Protein AF-A0A0D2ZWW5-F1 (afdb_monomer)

Foldseek 3Di:
DDDDAAEEEQEQCVDPVNVVVVVVCVVVVHHYHYDHPPD

Sequence (39 aa):
MNGGGKVVCVTGASGYIASWIVKLLLLRGYTVKATVRDP

Nearest PDB structures (foldseek):
  6aqz-assembly3_F  TM=6.317E-01  e=4.825E-01  Naegleria fowleri
  8oy0-assembly1_B  TM=7.276E-01  e=2.589E+00  Acinetobacter baumannii ATCC 17978
  8oy0-assembly1_A  TM=7.305E-01  e=2.777E+00  Acinetobacter baumannii ATCC 17978
  8oy0-assembly1_D  TM=7.317E-01  e=2.978E+00  Acinetobacter baumannii ATCC 17978
  8oy0-assembly1_C  TM=7.350E-01  e=3.194E+00  Acinetobacter baumannii ATCC 17978

Mean predicted aligned error: 4.67 Å

Organism: NCBI:txid109376

Secondary structure (DSSP, 8-state):
--SPPPEEEEETTTSHHHHHHHHHHHHTT-EEEEE-S--

InterPro domains:
  IPR036291 NAD(P)-binding domain superfamily [SSF51735] (4-39)
  IPR050425 NAD(P)-dependent dehydratase-like [PTHR10366] (7-37)

Solvent-accessible surface area (backbone atoms only — not comparable to full-atom values): 2470 Å² total; per-residue (Å²): 142,84,73,83,61,61,73,44,80,39,74,50,32,83,36,81,67,38,39,52,52,53,53,55,40,47,75,72,61,35,44,75,48,70,38,58,96,78,128

Radius of gyration: 10.87 Å; Cα contacts (8 Å, |Δi|>4): 47; chains: 1; bounding box: 26×11×33 Å

pLDDT: mean 89.64, std 13.89, range [47.53, 97.5]

Structure 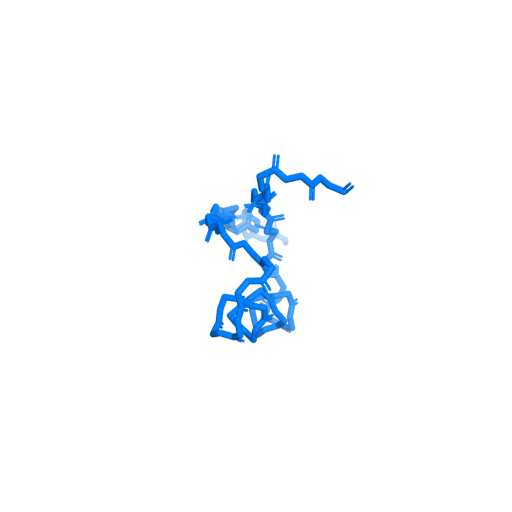(mmCIF, N/CA/C/O backbone):
data_AF-A0A0D2ZWW5-F1
#
_entry.id   AF-A0A0D2ZWW5-F1
#
loop_
_atom_site.group_PDB
_atom_site.id
_atom_site.type_symbol
_atom_site.label_atom_id
_atom_site.label_alt_id
_atom_site.label_comp_id
_atom_site.label_asym_id
_atom_site.label_entity_id
_atom_site.label_seq_id
_atom_site.pdbx_PDB_ins_code
_atom_site.Cartn_x
_atom_site.Cartn_y
_atom_site.Cartn_z
_atom_site.occupancy
_atom_site.B_iso_or_equiv
_atom_site.auth_seq_id
_atom_site.auth_comp_id
_atom_site.auth_asym_id
_atom_site.auth_atom_id
_atom_site.pdbx_PDB_model_num
ATOM 1 N N . MET A 1 1 ? -15.948 -0.617 19.627 1.00 47.53 1 MET A N 1
ATOM 2 C CA . MET A 1 1 ? -15.440 -0.575 18.236 1.00 47.53 1 MET A CA 1
ATOM 3 C C . MET A 1 1 ? -15.411 0.889 17.812 1.00 47.53 1 MET A C 1
ATOM 5 O O . MET A 1 1 ? -16.400 1.384 17.298 1.00 47.53 1 MET A O 1
ATOM 9 N N . ASN A 1 2 ? -14.367 1.633 18.179 1.00 48.34 2 ASN A N 1
ATOM 10 C CA . ASN A 1 2 ? -14.334 3.091 18.017 1.00 48.34 2 ASN A CA 1
ATOM 11 C C . ASN A 1 2 ? -13.150 3.472 17.112 1.00 48.34 2 ASN A C 1
ATOM 13 O O . ASN A 1 2 ? -12.021 3.093 17.411 1.00 48.34 2 ASN A O 1
ATOM 17 N N . GLY A 1 3 ? -13.439 4.163 16.004 1.00 49.81 3 GLY A N 1
ATOM 18 C CA . GLY A 1 3 ? -12.469 4.646 15.017 1.00 49.81 3 GLY A CA 1
ATOM 19 C C . GLY A 1 3 ? -12.533 3.872 13.702 1.00 49.81 3 GLY A C 1
ATOM 20 O O . GLY A 1 3 ? -11.924 2.815 13.581 1.00 49.81 3 GLY A O 1
ATOM 21 N N . GLY A 1 4 ? -13.261 4.388 12.704 1.00 60.62 4 GLY A N 1
ATOM 22 C CA . GLY A 1 4 ? -13.221 3.839 11.345 1.00 60.62 4 GLY A CA 1
ATOM 23 C C . GLY A 1 4 ? -11.766 3.700 10.892 1.00 60.62 4 GLY A C 1
ATOM 24 O O . GLY A 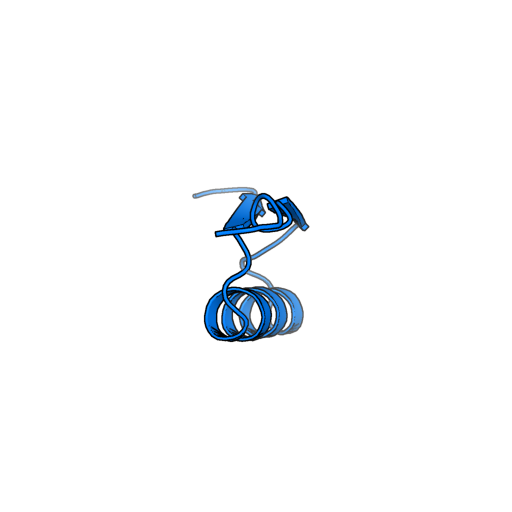1 4 ? -11.033 4.690 10.897 1.00 60.62 4 GLY A O 1
ATOM 25 N N . GLY A 1 5 ? -11.335 2.467 10.599 1.00 68.75 5 GLY A N 1
ATOM 26 C CA . GLY A 1 5 ? -9.948 2.161 10.254 1.00 68.75 5 GLY A CA 1
ATOM 27 C C .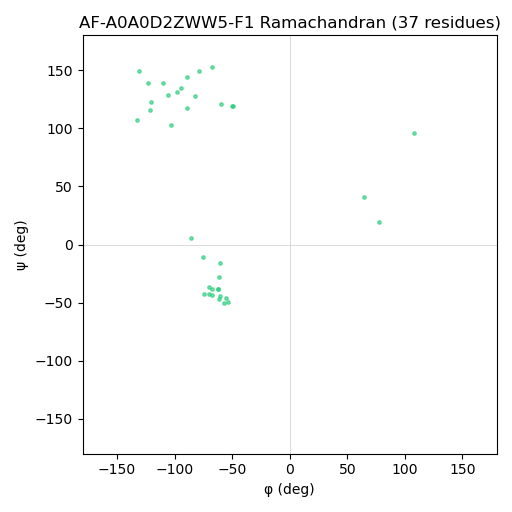 GLY A 1 5 ? -9.465 3.127 9.181 1.00 68.75 5 GLY A C 1
ATOM 28 O O . GLY A 1 5 ? -10.086 3.233 8.123 1.00 68.75 5 GLY A O 1
ATOM 29 N N . LYS A 1 6 ? -8.422 3.907 9.487 1.00 83.44 6 LYS A N 1
ATOM 30 C CA . LYS A 1 6 ? -8.006 5.001 8.609 1.00 83.44 6 LYS A CA 1
ATOM 31 C C . LYS A 1 6 ? -7.651 4.431 7.239 1.00 83.44 6 LYS A C 1
ATOM 33 O O . LYS A 1 6 ? -6.789 3.559 7.125 1.00 83.44 6 LYS A O 1
ATOM 38 N N . VAL A 1 7 ? -8.353 4.908 6.215 1.00 93.19 7 VAL A N 1
ATOM 39 C CA . VAL A 1 7 ? -8.103 4.518 4.829 1.00 93.19 7 VAL A CA 1
ATOM 40 C C . VAL A 1 7 ? -6.949 5.362 4.308 1.00 93.19 7 VAL A C 1
ATOM 42 O O . VAL A 1 7 ? -6.974 6.586 4.421 1.00 93.19 7 VAL A O 1
ATOM 45 N N . VAL A 1 8 ? -5.933 4.711 3.751 1.00 93.94 8 VAL A N 1
ATOM 46 C CA . VAL A 1 8 ? -4.730 5.365 3.222 1.00 93.94 8 VAL A CA 1
ATOM 47 C C . VAL A 1 8 ? -4.539 4.999 1.755 1.00 93.94 8 VAL A C 1
ATOM 49 O O . VAL A 1 8 ? -4.751 3.851 1.369 1.00 93.94 8 VAL A O 1
ATOM 52 N N . CYS A 1 9 ? -4.157 5.977 0.933 1.00 95.31 9 CYS A N 1
ATOM 53 C CA . CYS A 1 9 ? -3.843 5.764 -0.478 1.00 95.31 9 CYS A CA 1
ATOM 54 C C . CYS A 1 9 ? -2.324 5.646 -0.657 1.00 95.31 9 CYS A C 1
ATOM 56 O O . CYS A 1 9 ? -1.583 6.484 -0.143 1.00 95.31 9 CYS A O 1
ATOM 58 N N . VAL A 1 10 ? -1.865 4.617 -1.369 1.00 96.06 10 VAL A N 1
ATOM 59 C CA . VAL A 1 10 ? -0.453 4.402 -1.708 1.00 96.06 10 VAL A CA 1
ATOM 60 C C . VAL A 1 10 ? -0.323 4.354 -3.223 1.00 96.06 10 VAL A C 1
ATOM 62 O O . VAL A 1 10 ? -0.857 3.452 -3.868 1.00 96.06 10 VAL A O 1
ATOM 65 N N . THR A 1 11 ? 0.392 5.319 -3.792 1.00 96.31 11 THR A N 1
ATOM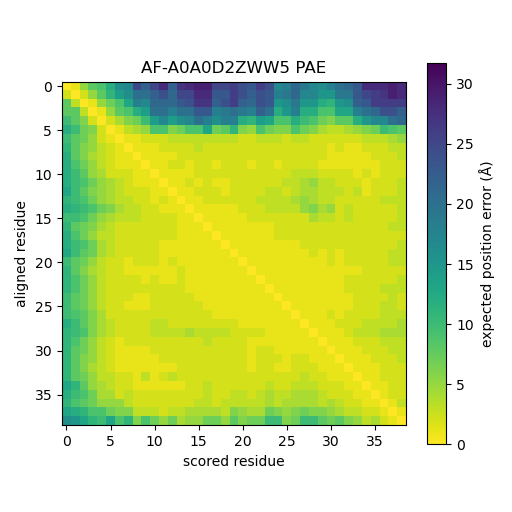 66 C CA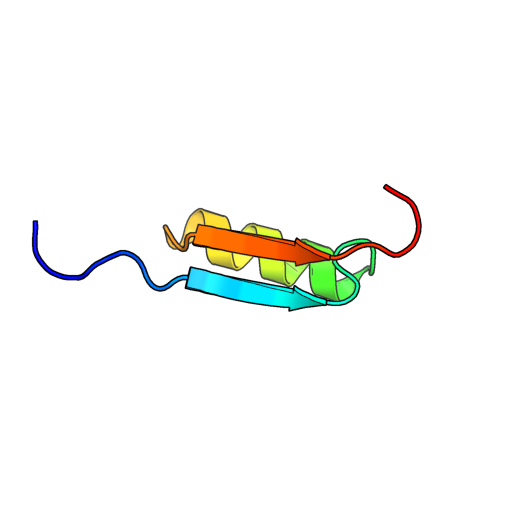 . THR A 1 11 ? 0.661 5.371 -5.229 1.00 96.31 11 THR A CA 1
ATOM 67 C C . THR A 1 11 ? 1.935 4.612 -5.579 1.00 96.31 11 THR A C 1
ATOM 69 O O . THR A 1 11 ? 2.895 4.599 -4.811 1.00 96.31 11 THR A O 1
ATOM 72 N N . GLY A 1 12 ? 1.944 3.948 -6.738 1.00 96.00 12 GLY A N 1
ATOM 73 C CA . GLY A 1 12 ? 3.100 3.164 -7.179 1.00 96.00 12 GLY A CA 1
ATOM 74 C C . GLY A 1 12 ? 3.385 1.970 -6.267 1.00 96.00 12 GLY A C 1
ATOM 75 O O . GLY A 1 12 ? 4.542 1.686 -5.970 1.00 96.00 12 GLY A O 1
ATOM 76 N N . ALA A 1 13 ? 2.340 1.274 -5.810 1.00 96.44 13 ALA A N 1
ATOM 77 C CA . ALA A 1 13 ? 2.438 0.196 -4.822 1.00 96.44 13 ALA A CA 1
ATOM 78 C C . ALA A 1 13 ? 3.302 -1.005 -5.261 1.00 96.44 13 ALA A C 1
ATOM 80 O O . ALA A 1 13 ? 3.730 -1.786 -4.415 1.00 96.44 13 ALA A O 1
ATOM 81 N N . SER A 1 14 ? 3.599 -1.125 -6.559 1.00 95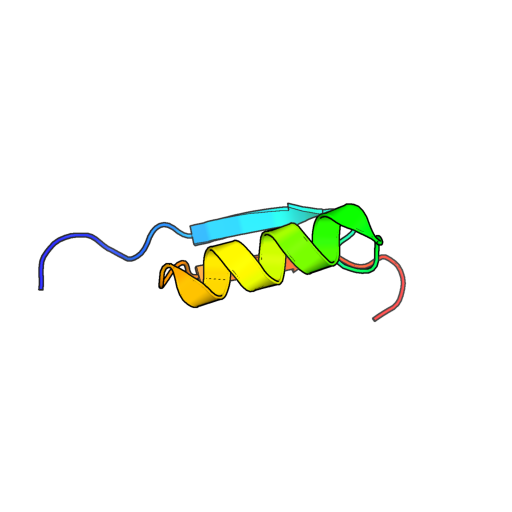.00 14 SER A N 1
ATOM 82 C CA . SER A 1 14 ? 4.539 -2.101 -7.121 1.00 95.00 14 SER A CA 1
ATOM 83 C C . SER A 1 14 ? 6.016 -1.749 -6.891 1.00 95.00 14 SER A C 1
ATOM 85 O O . SER A 1 14 ? 6.890 -2.578 -7.133 1.00 95.00 14 SER A O 1
ATOM 87 N N . GLY A 1 15 ? 6.325 -0.536 -6.424 1.00 96.19 15 GLY A N 1
ATOM 88 C CA . GLY A 1 15 ? 7.691 -0.113 -6.131 1.00 96.19 15 GLY A CA 1
ATOM 89 C C . GLY A 1 15 ? 8.302 -0.855 -4.939 1.00 96.19 15 GLY A C 1
ATOM 90 O O . GLY A 1 15 ? 7.605 -1.253 -4.003 1.00 96.19 15 GLY A O 1
ATOM 91 N N . TYR A 1 16 ? 9.634 -0.973 -4.928 1.00 95.69 16 TYR A N 1
ATOM 92 C CA . TYR A 1 16 ? 10.366 -1.657 -3.855 1.00 95.69 16 TYR A CA 1
ATOM 93 C C . TYR A 1 16 ? 10.009 -1.098 -2.469 1.00 95.69 16 TYR A C 1
ATOM 95 O O . TYR A 1 16 ? 9.607 -1.840 -1.585 1.00 95.69 16 TYR A O 1
ATOM 103 N N . ILE A 1 17 ? 10.047 0.223 -2.295 1.00 96.25 17 ILE A N 1
ATOM 104 C CA . ILE A 1 17 ? 9.731 0.868 -1.010 1.00 96.25 17 ILE A CA 1
ATOM 105 C C . ILE A 1 17 ? 8.221 0.852 -0.735 1.00 96.25 17 ILE A C 1
ATOM 107 O O . ILE A 1 17 ? 7.784 0.565 0.381 1.00 96.25 17 ILE A O 1
ATOM 111 N N . ALA A 1 18 ? 7.414 1.140 -1.758 1.00 96.88 18 ALA A N 1
ATOM 112 C CA . ALA A 1 18 ? 5.966 1.241 -1.625 1.00 96.88 18 ALA A CA 1
ATOM 113 C C . ALA A 1 18 ? 5.331 -0.090 -1.191 1.00 96.88 18 ALA A C 1
ATOM 115 O O . ALA A 1 18 ? 4.454 -0.093 -0.329 1.00 96.88 18 ALA A O 1
ATOM 116 N N . SER A 1 19 ? 5.822 -1.223 -1.699 1.00 96.12 19 SER A N 1
ATOM 117 C CA . SER A 1 19 ? 5.328 -2.552 -1.319 1.00 96.12 19 SER A CA 1
ATOM 118 C C . SER A 1 19 ? 5.548 -2.868 0.171 1.00 96.12 19 SER A C 1
ATOM 120 O O . SER A 1 19 ? 4.650 -3.396 0.834 1.00 96.12 19 SER A O 1
ATOM 122 N N . TRP A 1 20 ? 6.685 -2.461 0.748 1.00 97.50 20 TRP A N 1
ATOM 123 C CA . TRP A 1 20 ? 6.939 -2.573 2.191 1.00 97.50 20 TRP A CA 1
ATOM 124 C C . TRP A 1 20 ? 6.043 -1.657 3.023 1.00 97.50 20 TRP A C 1
ATOM 126 O O . TRP A 1 20 ? 5.560 -2.070 4.080 1.00 97.50 20 TRP A O 1
ATOM 136 N N . ILE A 1 21 ? 5.775 -0.442 2.542 1.00 96.69 21 ILE A N 1
ATOM 137 C CA . ILE A 1 21 ? 4.841 0.486 3.193 1.00 96.69 21 ILE A CA 1
ATOM 138 C C . ILE A 1 21 ? 3.433 -0.119 3.230 1.00 96.69 21 ILE A C 1
ATOM 140 O O . ILE A 1 21 ? 2.814 -0.143 4.293 1.00 96.69 21 ILE A O 1
ATOM 144 N N . VAL A 1 22 ? 2.951 -0.675 2.112 1.00 96.81 22 VAL A N 1
ATOM 145 C CA . VAL A 1 22 ? 1.652 -1.368 2.048 1.00 96.81 22 VAL A CA 1
ATOM 146 C C . VAL A 1 22 ? 1.608 -2.515 3.056 1.00 96.81 22 VAL A C 1
ATOM 148 O O . VAL A 1 22 ? 0.686 -2.572 3.870 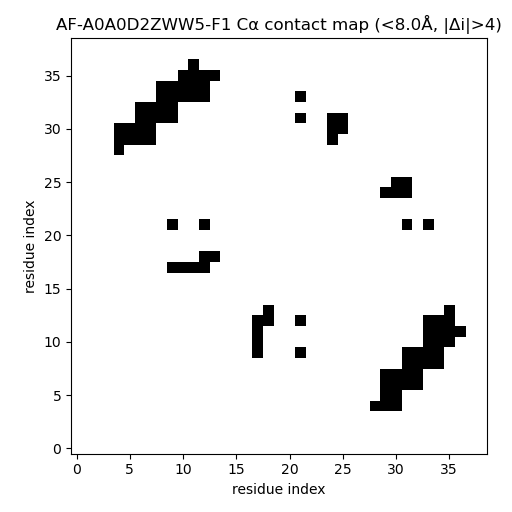1.00 96.81 22 VAL A O 1
ATOM 151 N N . LYS A 1 23 ? 2.627 -3.384 3.072 1.00 96.62 23 LYS A N 1
ATOM 152 C CA . LYS A 1 23 ? 2.724 -4.505 4.022 1.00 96.62 23 LYS A CA 1
ATOM 153 C C . LYS A 1 23 ? 2.640 -4.038 5.477 1.00 96.62 23 LYS A C 1
ATOM 155 O O . LYS A 1 23 ? 1.901 -4.613 6.272 1.00 96.62 23 LYS A O 1
ATOM 160 N N . LEU A 1 24 ? 3.378 -2.990 5.832 1.00 97.00 24 LEU A N 1
ATOM 161 C CA . LEU A 1 24 ? 3.443 -2.473 7.197 1.00 97.00 24 LEU A CA 1
ATOM 162 C C . LEU A 1 24 ? 2.134 -1.797 7.634 1.00 97.00 24 LEU A C 1
ATOM 164 O O . LEU A 1 24 ? 1.720 -1.945 8.783 1.00 97.00 24 LEU A O 1
ATOM 168 N N . LEU A 1 25 ? 1.457 -1.093 6.725 1.00 94.69 25 LEU A N 1
ATOM 169 C CA . LEU A 1 25 ? 0.146 -0.489 6.977 1.00 94.69 25 LEU A CA 1
ATOM 170 C C . LEU A 1 25 ? -0.935 -1.556 7.176 1.00 94.69 25 LEU A C 1
ATOM 172 O O . LEU A 1 25 ? -1.711 -1.466 8.128 1.00 94.69 25 LEU A O 1
ATOM 176 N N . LEU A 1 26 ? -0.937 -2.599 6.343 1.00 94.62 26 LEU A N 1
ATOM 177 C CA . LEU A 1 26 ? -1.851 -3.734 6.490 1.00 94.62 26 LEU A CA 1
ATOM 178 C C . LEU A 1 26 ? -1.648 -4.453 7.832 1.00 94.62 26 LEU A C 1
ATOM 180 O O . LEU A 1 26 ? -2.621 -4.709 8.535 1.00 94.62 26 LEU A O 1
ATOM 184 N N . LEU A 1 27 ? -0.397 -4.697 8.243 1.00 96.06 27 LEU A N 1
ATOM 185 C CA . LEU A 1 27 ? -0.084 -5.298 9.551 1.00 96.06 27 LEU A CA 1
ATOM 186 C C . LEU A 1 27 ? -0.561 -4.450 10.737 1.00 96.06 27 LEU A C 1
ATOM 188 O O . LEU A 1 27 ? -0.854 -4.985 11.801 1.00 96.06 27 LEU A O 1
ATOM 192 N N . ARG A 1 28 ? -0.658 -3.130 10.565 1.00 92.56 28 ARG A N 1
ATOM 193 C CA . ARG A 1 28 ? -1.189 -2.210 11.580 1.00 92.56 28 ARG A CA 1
ATOM 194 C C . ARG A 1 28 ? -2.715 -2.076 11.548 1.00 92.56 28 ARG A C 1
ATOM 196 O O . ARG A 1 28 ? -3.254 -1.244 12.272 1.00 92.56 28 ARG A O 1
ATOM 203 N N . GLY A 1 29 ? -3.406 -2.858 10.717 1.00 91.25 29 GLY A N 1
ATOM 204 C CA . GLY A 1 29 ? -4.865 -2.843 10.609 1.00 91.25 29 GLY A CA 1
ATOM 205 C C . GLY A 1 29 ? -5.421 -1.667 9.803 1.00 91.25 29 GLY A C 1
ATOM 206 O O . GLY A 1 29 ? -6.597 -1.331 9.945 1.00 91.25 29 GLY A O 1
ATOM 207 N N . TYR A 1 30 ? -4.600 -1.020 8.969 1.00 93.25 30 TYR A N 1
ATOM 208 C CA . TYR A 1 30 ? -5.079 0.021 8.059 1.00 93.25 30 TYR A CA 1
ATOM 209 C C . TYR A 1 30 ? -5.744 -0.597 6.831 1.00 93.25 30 TYR A C 1
ATOM 211 O O . TYR A 1 30 ? -5.344 -1.652 6.341 1.00 93.25 30 TYR A O 1
ATOM 219 N N . THR A 1 31 ? -6.722 0.118 6.278 1.00 94.75 31 THR A N 1
ATOM 220 C CA . THR A 1 31 ? -7.265 -0.190 4.951 1.00 94.75 31 THR A CA 1
ATOM 221 C C . THR A 1 31 ? -6.450 0.564 3.908 1.00 94.75 31 THR A C 1
ATOM 223 O O . THR A 1 31 ? -6.419 1.794 3.913 1.00 94.75 31 THR A O 1
ATOM 226 N N . VAL A 1 32 ? -5.784 -0.159 3.009 1.00 95.19 32 VAL A N 1
ATOM 227 C CA . VAL A 1 32 ? -4.892 0.435 2.005 1.00 95.19 32 VAL A CA 1
ATOM 228 C C . VAL A 1 32 ? -5.547 0.412 0.624 1.00 95.19 32 VAL A C 1
ATOM 230 O O . VAL A 1 32 ? -6.007 -0.630 0.1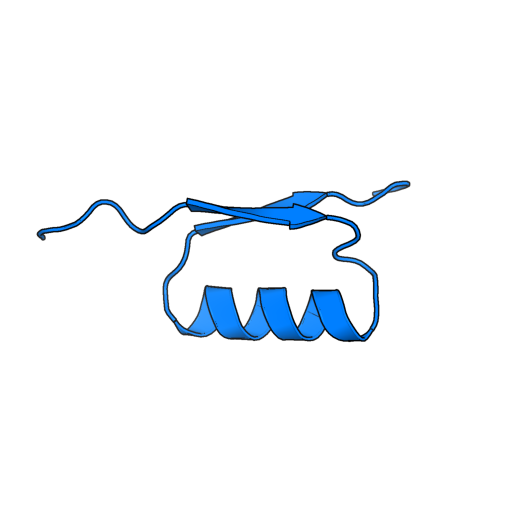60 1.00 95.19 32 VAL A O 1
ATOM 233 N N . LYS A 1 33 ? -5.569 1.562 -0.052 1.00 95.81 33 LYS A N 1
ATOM 234 C CA . LYS A 1 33 ? -5.907 1.707 -1.473 1.00 95.81 33 LYS A CA 1
ATOM 235 C C . LYS A 1 33 ? -4.611 1.897 -2.253 1.00 95.81 33 LYS A C 1
ATOM 237 O O . LYS A 1 33 ? -4.009 2.962 -2.211 1.00 95.81 33 LYS A O 1
ATOM 242 N N . ALA A 1 34 ? -4.16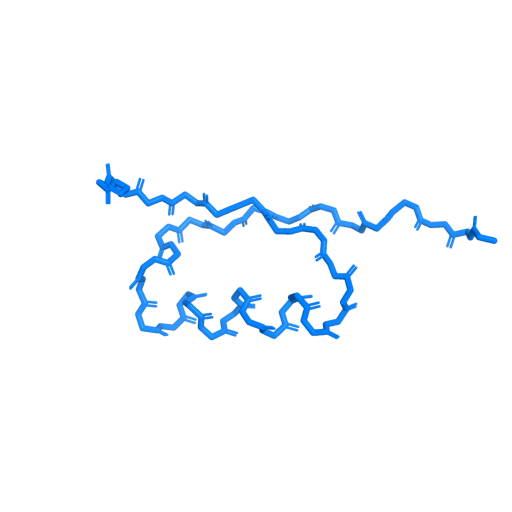2 0.843 -2.915 1.00 96.19 34 ALA A N 1
ATOM 243 C CA . ALA A 1 34 ? -2.935 0.842 -3.697 1.00 96.19 34 ALA A CA 1
ATOM 244 C C . ALA A 1 34 ? -3.235 1.157 -5.169 1.00 96.19 34 ALA A C 1
ATOM 246 O O . ALA A 1 34 ? -4.157 0.569 -5.733 1.00 96.19 34 ALA A O 1
ATOM 247 N N . THR A 1 35 ? -2.459 2.042 -5.797 1.00 96.88 35 THR A N 1
ATOM 248 C CA . THR A 1 35 ? -2.491 2.232 -7.254 1.00 96.88 35 THR A CA 1
ATOM 249 C C . THR A 1 35 ? -1.214 1.711 -7.901 1.00 96.88 35 THR A C 1
ATOM 251 O O . THR A 1 35 ? -0.103 1.887 -7.391 1.00 96.88 35 THR A O 1
ATOM 254 N N . VAL A 1 36 ? -1.391 1.056 -9.041 1.00 96.62 36 VAL A N 1
ATOM 255 C CA . VAL A 1 36 ? -0.345 0.529 -9.919 1.00 96.62 36 VAL A CA 1
ATOM 256 C C . VAL A 1 36 ? -0.668 0.980 -11.341 1.00 96.62 36 VAL A C 1
ATOM 258 O O . VAL A 1 36 ? -1.836 1.207 -11.655 1.00 96.62 36 VAL A O 1
ATOM 261 N N . ARG A 1 37 ? 0.355 1.190 -12.176 1.00 93.69 37 ARG A N 1
ATOM 262 C CA . ARG A 1 37 ? 0.154 1.680 -13.549 1.00 93.69 37 ARG A CA 1
ATOM 263 C C . ARG A 1 37 ? -0.494 0.617 -14.439 1.00 93.69 37 ARG A C 1
ATOM 265 O O . ARG A 1 37 ? -1.409 0.935 -15.185 1.00 93.69 37 ARG A O 1
ATOM 272 N N . ASP A 1 38 ? -0.025 -0.617 -14.296 1.00 92.00 38 ASP A N 1
ATOM 273 C CA . ASP A 1 38 ? -0.446 -1.795 -15.045 1.00 92.00 38 ASP A CA 1
ATOM 274 C C . ASP A 1 38 ? -0.688 -2.913 -14.004 1.00 92.00 38 ASP A C 1
ATOM 276 O O . ASP A 1 38 ? 0.282 -3.321 -13.355 1.00 92.00 38 ASP A O 1
ATOM 280 N N . PRO A 1 39 ? -1.954 -3.285 -13.726 1.00 86.00 39 PRO A N 1
ATOM 281 C CA . PRO A 1 39 ? -2.323 -4.188 -12.631 1.00 86.00 39 PRO A CA 1
ATOM 282 C C . PRO A 1 39 ? -2.068 -5.672 -12.903 1.00 86.00 39 PRO A C 1
ATOM 284 O O . PRO A 1 39 ? -2.191 -6.103 -14.071 1.00 86.00 39 PRO A O 1
#